Protein AF-A0A6B3FFA5-F1 (afdb_monomer_lite)

Structure (mmCIF, N/CA/C/O backbone):
data_AF-A0A6B3FFA5-F1
#
_entry.id   AF-A0A6B3FFA5-F1
#
loop_
_atom_site.group_PDB
_atom_site.id
_atom_site.type_symbol
_atom_site.label_atom_id
_atom_site.label_alt_id
_atom_site.label_comp_id
_atom_site.label_asym_id
_atom_site.label_entity_id
_atom_site.label_seq_id
_atom_site.pdbx_PDB_ins_code
_atom_site.Cartn_x
_atom_site.Cartn_y
_atom_site.Cartn_z
_atom_site.occupancy
_atom_site.B_iso_or_equiv
_atom_site.auth_seq_id
_atom_site.auth_comp_id
_atom_site.auth_asym_id
_atom_site.auth_atom_id
_atom_site.pdbx_PDB_model_num
ATOM 1 N N . ALA A 1 1 ? 4.278 -17.344 26.005 1.00 55.06 1 ALA A N 1
ATOM 2 C CA . ALA A 1 1 ? 4.408 -16.000 26.602 1.00 55.06 1 ALA A CA 1
ATOM 3 C C . ALA A 1 1 ? 5.647 -16.005 27.484 1.00 55.06 1 ALA A C 1
ATOM 5 O O . ALA A 1 1 ? 5.578 -16.450 28.622 1.00 55.06 1 ALA A O 1
ATOM 6 N N . GLU A 1 2 ? 6.789 -15.644 26.905 1.00 59.59 2 GLU A N 1
ATOM 7 C CA . GLU A 1 2 ? 8.116 -15.823 27.517 1.00 59.59 2 GLU A CA 1
ATOM 8 C C . GLU A 1 2 ? 8.596 -14.565 28.264 1.00 59.59 2 GLU A C 1
ATOM 10 O O . GLU A 1 2 ? 9.409 -14.662 29.169 1.00 59.59 2 GLU A O 1
ATOM 15 N N . PHE A 1 3 ? 8.021 -13.390 27.968 1.00 65.19 3 PHE A N 1
ATOM 16 C CA . PHE A 1 3 ? 8.565 -12.098 28.415 1.00 65.19 3 PHE A CA 1
ATOM 17 C C . PHE A 1 3 ? 7.755 -11.350 29.493 1.00 65.19 3 PHE A C 1
ATOM 19 O O . PHE A 1 3 ? 8.159 -10.264 29.891 1.00 65.19 3 PHE A O 1
ATOM 26 N N . LEU A 1 4 ? 6.611 -11.869 29.963 1.00 66.75 4 LEU A N 1
ATOM 27 C CA . LEU A 1 4 ? 5.680 -11.107 30.828 1.00 66.75 4 LEU A CA 1
ATOM 28 C C . LEU A 1 4 ? 5.129 -11.893 32.035 1.00 66.75 4 LEU A C 1
ATOM 30 O O . LEU A 1 4 ? 4.121 -11.495 32.612 1.00 66.75 4 LEU A O 1
ATOM 34 N N . GLN A 1 5 ? 5.743 -13.019 32.416 1.00 69.31 5 GLN A N 1
ATOM 35 C CA . GLN A 1 5 ? 5.168 -13.900 33.447 1.00 69.31 5 GLN A CA 1
ATOM 36 C C . GLN A 1 5 ? 5.244 -13.332 34.871 1.00 69.31 5 GLN A C 1
ATOM 38 O O . GLN A 1 5 ? 4.345 -13.585 35.665 1.00 69.31 5 GLN A O 1
ATOM 43 N N . GLU A 1 6 ? 6.278 -12.554 35.195 1.00 78.19 6 GLU A N 1
ATOM 44 C CA . GLU A 1 6 ? 6.539 -12.147 36.584 1.00 78.19 6 GLU A CA 1
ATOM 45 C C . GLU A 1 6 ? 5.905 -10.804 36.978 1.00 78.19 6 GLU A C 1
ATOM 47 O O . GLU A 1 6 ? 5.756 -10.533 38.163 1.00 78.19 6 GLU A O 1
ATOM 52 N N . ASN A 1 7 ? 5.484 -9.979 36.010 1.00 80.00 7 ASN A N 1
ATOM 53 C CA . ASN A 1 7 ? 4.857 -8.674 36.255 1.00 80.00 7 ASN A CA 1
ATOM 54 C C . ASN A 1 7 ? 3.835 -8.337 35.154 1.00 80.00 7 ASN A C 1
ATOM 56 O O . ASN A 1 7 ? 4.147 -7.586 34.223 1.00 80.00 7 ASN A O 1
ATOM 60 N N . PRO A 1 8 ? 2.612 -8.890 35.215 1.00 82.38 8 PRO A N 1
ATOM 61 C CA . PRO A 1 8 ? 1.585 -8.572 34.235 1.00 82.38 8 PRO A CA 1
ATOM 62 C C . PRO A 1 8 ? 1.117 -7.120 34.394 1.00 82.38 8 PRO A C 1
ATOM 64 O O . PRO A 1 8 ? 0.742 -6.676 35.481 1.00 82.38 8 PRO A O 1
ATOM 67 N N . VAL A 1 9 ? 1.092 -6.377 33.286 1.00 88.69 9 VAL A N 1
ATOM 68 C CA . VAL A 1 9 ? 0.460 -5.053 33.237 1.00 88.69 9 VAL A CA 1
ATOM 69 C C . VAL A 1 9 ? -1.052 -5.227 33.360 1.00 88.69 9 VAL A C 1
ATOM 71 O O . VAL A 1 9 ? -1.648 -6.065 32.681 1.00 88.69 9 VAL A O 1
ATOM 74 N N . ARG A 1 10 ? -1.696 -4.406 34.197 1.00 91.31 10 ARG A N 1
ATOM 75 C CA . ARG A 1 10 ? -3.159 -4.316 34.222 1.00 91.31 10 ARG A CA 1
ATOM 76 C C . ARG A 1 10 ? -3.639 -3.651 32.928 1.00 91.31 10 ARG A C 1
ATOM 78 O O . ARG A 1 10 ? -3.547 -2.436 32.792 1.00 91.31 10 ARG A O 1
ATOM 85 N N . LEU A 1 11 ? -4.139 -4.457 31.994 1.00 92.81 11 LEU A N 1
ATOM 86 C CA . LEU A 1 11 ? -4.699 -4.015 30.717 1.00 92.81 11 LEU A CA 1
ATOM 87 C C . LEU A 1 11 ? -6.230 -3.971 30.791 1.00 92.81 11 LEU A C 1
ATOM 89 O O . LEU A 1 11 ? -6.866 -4.959 31.152 1.00 92.81 11 LEU A O 1
ATOM 93 N N . GLU A 1 12 ? -6.811 -2.845 30.393 1.00 96.69 12 GLU A N 1
ATOM 94 C CA . GLU A 1 12 ? -8.242 -2.695 30.134 1.00 96.69 12 GLU A CA 1
ATOM 95 C C . GLU A 1 12 ? -8.429 -2.280 28.671 1.00 96.69 12 GLU A C 1
ATOM 97 O O . GLU A 1 12 ? -7.728 -1.393 28.185 1.00 96.69 12 GLU A O 1
ATOM 102 N N . VAL A 1 13 ? -9.344 -2.939 27.956 1.00 96.62 13 VAL A N 1
ATOM 103 C CA . VAL A 1 13 ? -9.622 -2.672 26.537 1.00 96.62 13 VAL A CA 1
ATOM 104 C C . VAL A 1 13 ? -11.068 -2.214 26.391 1.00 96.62 13 VAL A C 1
ATOM 106 O O . VAL A 1 13 ? -11.993 -2.971 26.680 1.00 96.62 13 VAL A O 1
ATOM 109 N N . VAL A 1 14 ? -11.267 -0.996 25.886 1.00 97.75 14 VAL A N 1
ATOM 110 C CA . VAL A 1 14 ? -12.588 -0.514 25.461 1.00 97.75 14 VAL A CA 1
ATOM 111 C C . VAL A 1 14 ? -12.854 -1.040 24.052 1.00 97.75 14 VAL A C 1
ATOM 113 O O . VAL A 1 14 ? -12.144 -0.698 23.109 1.00 97.75 14 VAL A O 1
ATOM 116 N N . THR A 1 15 ? -13.845 -1.920 23.913 1.00 97.12 15 THR A N 1
ATOM 117 C CA . THR A 1 15 ? -14.118 -2.608 22.642 1.00 97.12 15 THR A CA 1
ATOM 118 C C . THR A 1 15 ? -14.910 -1.739 21.666 1.00 97.12 15 THR A C 1
ATOM 120 O O . THR A 1 15 ? -15.775 -0.958 22.061 1.00 97.12 15 THR A O 1
ATOM 123 N N . MET A 1 16 ? -14.618 -1.890 20.372 1.00 96.44 16 MET A N 1
ATOM 124 C CA . MET A 1 16 ? -15.417 -1.287 19.306 1.00 96.44 16 MET A CA 1
ATOM 125 C C . MET A 1 16 ? -16.776 -1.989 19.194 1.00 96.44 16 MET A C 1
ATOM 127 O O . MET A 1 16 ? -16.883 -3.196 19.414 1.00 96.44 16 MET A O 1
ATOM 131 N N . SER A 1 17 ? -17.805 -1.244 18.792 1.00 96.25 17 SER A N 1
ATOM 132 C CA . SER A 1 17 ? -19.115 -1.793 18.429 1.00 96.25 17 SER A CA 1
ATOM 133 C C . SER A 1 17 ? -19.304 -1.755 16.910 1.00 96.25 17 SER A C 1
ATOM 135 O O . SER A 1 17 ? -18.732 -0.906 16.233 1.00 96.25 17 SER A O 1
ATOM 137 N N . GLY A 1 18 ? -20.066 -2.702 16.359 1.00 95.75 18 GLY A N 1
ATOM 138 C CA . GLY A 1 18 ? -20.409 -2.750 14.930 1.00 95.75 18 GLY A CA 1
ATOM 139 C C . GLY A 1 18 ? -19.331 -3.309 13.992 1.00 95.75 18 GLY A C 1
ATOM 140 O O . GLY A 1 18 ? -19.695 -3.898 12.981 1.00 95.75 18 GLY A O 1
ATOM 141 N N . TRP A 1 19 ? -18.047 -3.204 14.344 1.00 96.50 19 TRP A N 1
ATOM 142 C CA . TRP A 1 19 ? -16.936 -3.691 13.517 1.00 96.50 19 TRP A CA 1
ATOM 143 C C . TRP A 1 19 ? -16.914 -5.218 13.357 1.00 96.50 19 TRP A C 1
ATOM 145 O O . TRP A 1 19 ? -17.105 -5.966 14.326 1.00 96.50 19 TRP A O 1
ATOM 155 N N . ARG A 1 20 ? -16.602 -5.691 12.146 1.00 96.81 20 ARG A N 1
ATOM 156 C CA . ARG A 1 20 ? -16.353 -7.102 11.828 1.00 96.81 20 ARG A CA 1
ATOM 157 C C . ARG A 1 20 ? -14.981 -7.271 11.183 1.00 96.81 20 ARG A C 1
ATOM 159 O O . ARG A 1 20 ? -14.498 -6.416 10.459 1.00 96.81 20 ARG A O 1
ATOM 166 N N . ARG A 1 21 ? -14.375 -8.448 11.380 1.00 96.44 21 ARG A N 1
ATOM 167 C CA . ARG A 1 21 ? -13.058 -8.795 10.801 1.00 96.44 21 ARG A CA 1
ATOM 168 C C . ARG A 1 21 ? -13.000 -8.733 9.272 1.00 96.44 21 ARG A C 1
ATOM 170 O O . ARG A 1 21 ? -11.907 -8.674 8.728 1.00 96.44 21 ARG A O 1
ATOM 177 N N . SER A 1 22 ? -14.146 -8.844 8.611 1.00 96.56 22 SER A N 1
ATOM 178 C CA . SER A 1 22 ? -14.282 -8.792 7.156 1.00 96.56 22 SER A CA 1
ATOM 179 C C . SER A 1 22 ? -14.356 -7.375 6.598 1.00 96.56 22 SER A C 1
ATOM 181 O O . SER A 1 22 ? -14.295 -7.232 5.383 1.00 96.56 22 SER A O 1
ATOM 183 N N . ASP A 1 23 ? -14.545 -6.369 7.452 1.00 95.81 23 ASP A N 1
ATOM 184 C CA . ASP A 1 23 ? -14.788 -4.997 7.022 1.00 95.81 23 ASP A CA 1
ATOM 185 C C . ASP A 1 23 ? -13.464 -4.348 6.602 1.00 95.81 23 ASP A C 1
ATOM 187 O O . ASP A 1 23 ? -12.466 -4.402 7.334 1.00 95.81 23 ASP A O 1
ATOM 191 N N . PHE A 1 24 ? -13.461 -3.704 5.438 1.00 95.94 24 PHE A N 1
ATOM 192 C CA . PHE A 1 24 ? -12.416 -2.761 5.063 1.00 95.94 24 PHE A CA 1
ATOM 193 C C . PHE A 1 24 ? -12.636 -1.426 5.785 1.00 95.94 24 PHE A C 1
ATOM 195 O O . PHE A 1 24 ? -13.692 -1.167 6.361 1.00 95.94 24 PHE A O 1
ATOM 202 N N . PHE A 1 25 ? -11.629 -0.547 5.777 1.00 96.00 25 PHE A N 1
ATOM 203 C CA . PHE A 1 25 ? -11.748 0.746 6.457 1.00 96.00 25 PHE A CA 1
ATOM 204 C C . PHE A 1 25 ? -12.917 1.580 5.907 1.00 96.00 25 PHE A C 1
ATOM 206 O O . PHE A 1 25 ? -13.630 2.213 6.684 1.00 96.00 25 PHE A O 1
ATOM 213 N N . ASP A 1 26 ? -13.168 1.528 4.599 1.00 93.62 26 ASP A N 1
ATOM 214 C CA . ASP A 1 26 ? -14.240 2.299 3.960 1.00 93.62 26 ASP A CA 1
ATOM 215 C C . ASP A 1 26 ? -15.642 1.860 4.403 1.00 93.62 26 ASP A C 1
ATOM 217 O O . ASP A 1 26 ? -16.550 2.690 4.481 1.00 93.62 26 ASP A O 1
ATOM 221 N N . ASP A 1 27 ? -15.809 0.595 4.806 1.00 95.81 27 ASP A N 1
ATOM 222 C CA . ASP A 1 27 ? -17.072 0.082 5.352 1.00 95.81 27 ASP A CA 1
ATOM 223 C C . ASP A 1 27 ? -17.433 0.743 6.695 1.00 95.81 27 ASP A C 1
ATOM 225 O O . ASP A 1 27 ? -18.591 0.733 7.116 1.00 95.81 27 ASP A O 1
ATOM 229 N N . THR A 1 28 ? -16.455 1.352 7.378 1.00 94.81 28 THR A N 1
ATOM 230 C CA . THR A 1 28 ? -16.679 2.036 8.659 1.00 94.81 28 THR A CA 1
ATOM 231 C C . THR A 1 28 ? -17.348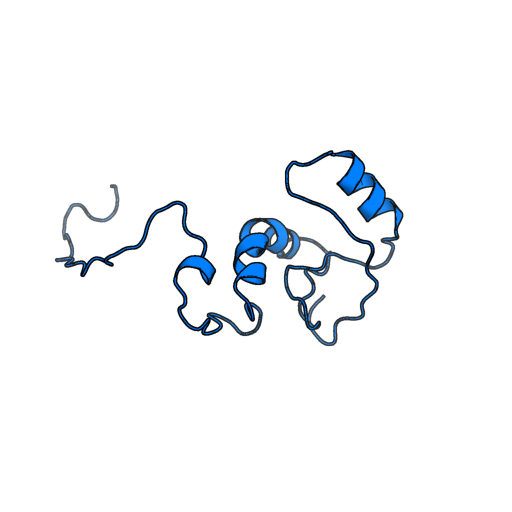 3.404 8.504 1.00 94.81 28 THR A C 1
ATOM 233 O O . THR A 1 28 ? -17.911 3.917 9.473 1.00 94.81 28 THR A O 1
ATOM 236 N N . GLY A 1 29 ? -17.258 4.026 7.320 1.00 94.81 29 GLY A N 1
ATOM 237 C CA . GLY A 1 29 ? -17.703 5.403 7.079 1.00 94.81 29 GLY A CA 1
ATOM 238 C C . GLY A 1 29 ? -16.930 6.479 7.859 1.00 94.81 29 GLY A C 1
ATOM 239 O O . GLY A 1 29 ? -17.357 7.635 7.899 1.00 94.81 29 GLY A O 1
ATOM 240 N N . LEU A 1 30 ? -15.816 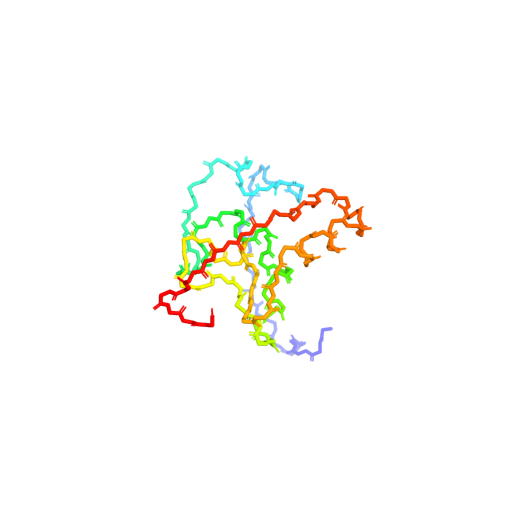6.121 8.505 1.00 96.31 30 LEU A N 1
ATOM 241 C CA . LEU A 1 30 ? -14.978 7.049 9.263 1.00 96.31 30 LEU A CA 1
ATOM 242 C C . LEU A 1 30 ? -14.028 7.824 8.337 1.00 96.31 30 LEU A C 1
ATOM 244 O O . LEU A 1 30 ? -13.611 7.309 7.300 1.00 96.31 30 LEU A O 1
ATOM 248 N N . PRO A 1 31 ? -13.626 9.053 8.708 1.00 97.31 31 PRO A N 1
ATOM 249 C CA . PRO A 1 31 ? -12.610 9.775 7.957 1.00 97.31 31 PRO A CA 1
ATOM 250 C C . PRO A 1 31 ? -11.248 9.085 8.087 1.00 97.31 31 PRO A C 1
ATOM 252 O O . PRO A 1 31 ? -10.809 8.744 9.189 1.00 97.31 31 PRO A O 1
ATOM 255 N N . TRP A 1 32 ? -10.543 8.945 6.965 1.00 97.56 32 TRP A N 1
ATOM 256 C CA . TRP A 1 32 ? -9.153 8.505 6.969 1.00 97.56 32 TRP A CA 1
ATOM 257 C C . TRP A 1 32 ? -8.240 9.645 7.422 1.00 97.56 32 TRP A C 1
ATOM 259 O O . TRP A 1 32 ? -8.110 10.666 6.744 1.00 97.56 32 TRP A O 1
ATOM 269 N N . VAL A 1 33 ? -7.593 9.468 8.572 1.00 97.62 33 VAL A N 1
ATOM 270 C CA . VAL A 1 33 ? -6.489 10.327 9.010 1.00 97.62 33 VAL A CA 1
ATOM 271 C C . VAL A 1 33 ? -5.191 9.604 8.653 1.00 97.62 33 VAL A C 1
ATOM 273 O O . VAL A 1 33 ? -4.939 8.548 9.236 1.00 97.62 33 VAL A O 1
ATOM 276 N N . PRO A 1 34 ? -4.367 10.132 7.725 1.00 97.25 34 PRO A N 1
ATOM 277 C CA . PRO A 1 34 ? -3.144 9.466 7.294 1.00 97.25 34 PRO A CA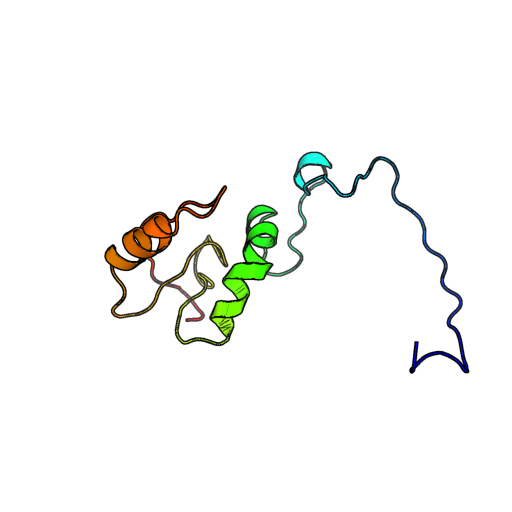 1
ATOM 278 C C . PRO A 1 34 ? -2.247 9.104 8.487 1.00 97.25 34 PRO A C 1
ATOM 280 O O . PRO A 1 34 ? -1.775 10.008 9.184 1.00 97.25 34 PRO A O 1
ATOM 283 N N . PRO A 1 35 ? -1.967 7.810 8.737 1.00 96.81 35 PRO A N 1
ATOM 284 C CA . PRO A 1 35 ? -1.124 7.404 9.861 1.00 96.81 35 PRO A CA 1
ATOM 285 C C . PRO A 1 35 ? 0.358 7.723 9.615 1.00 96.81 35 PRO A C 1
ATOM 287 O O . PRO A 1 35 ? 1.163 7.711 10.543 1.00 96.81 35 PRO A O 1
ATOM 290 N N . SER A 1 36 ? 0.737 8.007 8.364 1.00 96.62 36 SER A N 1
ATOM 291 C CA . SER A 1 36 ? 2.062 8.499 7.991 1.00 96.62 36 SER A CA 1
ATOM 292 C C . SER A 1 36 ? 1.996 9.350 6.714 1.00 96.62 36 SER A C 1
ATOM 294 O O . SER A 1 36 ? 1.031 9.221 5.955 1.00 96.62 36 SER A O 1
ATOM 296 N N . PRO A 1 37 ? 3.033 10.156 6.406 1.00 94.75 37 PRO A N 1
ATOM 297 C CA . PRO A 1 37 ? 3.065 10.968 5.186 1.00 94.75 37 PRO A CA 1
ATOM 298 C C . PRO A 1 37 ? 2.934 10.171 3.880 1.00 94.75 37 PRO A C 1
ATOM 300 O O . PRO A 1 37 ? 2.428 10.697 2.898 1.00 94.75 37 PRO A O 1
ATOM 303 N N . ASN A 1 38 ? 3.379 8.909 3.863 1.00 96.44 38 ASN A N 1
ATOM 304 C CA . ASN A 1 38 ? 3.290 8.031 2.689 1.00 96.44 38 ASN A CA 1
ATOM 305 C C . ASN A 1 38 ? 2.162 6.992 2.821 1.00 96.44 38 ASN A C 1
ATOM 307 O O . ASN A 1 38 ? 2.195 5.976 2.139 1.00 96.44 38 ASN A O 1
ATOM 311 N N . MET A 1 39 ? 1.177 7.240 3.692 1.00 97.62 39 MET A N 1
ATOM 312 C CA . MET A 1 39 ? -0.054 6.450 3.796 1.00 97.62 39 MET A CA 1
ATOM 313 C C . MET A 1 39 ? -1.291 7.352 3.614 1.00 97.62 39 MET A C 1
ATOM 315 O O . MET A 1 39 ? -2.082 7.523 4.549 1.00 97.62 39 MET A O 1
ATOM 319 N N . PRO A 1 40 ? -1.430 8.012 2.448 1.00 96.94 40 PRO A N 1
ATOM 320 C CA . PRO A 1 40 ? -2.441 9.042 2.246 1.00 96.94 40 PRO A CA 1
ATOM 321 C C . PRO A 1 40 ? -3.866 8.489 2.170 1.00 96.94 40 PRO A C 1
ATOM 323 O O . PRO A 1 40 ? -4.787 9.235 2.496 1.00 96.94 40 PRO A O 1
ATOM 326 N N . THR A 1 41 ? -4.059 7.223 1.779 1.00 97.00 41 THR A N 1
ATOM 327 C CA . THR A 1 41 ? -5.394 6.634 1.600 1.00 97.00 41 THR A CA 1
ATOM 328 C C . THR A 1 41 ? -5.515 5.224 2.204 1.00 97.00 41 THR A C 1
ATOM 330 O O . THR A 1 41 ? -4.493 4.563 2.439 1.00 97.00 41 THR A O 1
ATOM 333 N N . PRO A 1 42 ? -6.747 4.734 2.452 1.00 96.81 42 PRO A N 1
ATOM 334 C CA . PRO A 1 42 ? -6.999 3.345 2.840 1.00 96.81 42 PRO A CA 1
ATOM 335 C C . PRO A 1 42 ? -6.476 2.319 1.825 1.00 96.81 42 PRO A C 1
ATOM 337 O O . PRO A 1 42 ? -5.970 1.266 2.216 1.00 96.81 42 PRO A O 1
ATOM 340 N N . GLU A 1 43 ? -6.529 2.624 0.526 1.00 95.44 43 GLU A N 1
ATOM 341 C CA . GLU A 1 43 ? -6.006 1.757 -0.536 1.00 95.44 43 GLU A CA 1
ATOM 342 C C . GLU A 1 43 ? -4.492 1.591 -0.427 1.00 95.44 43 GLU A C 1
ATOM 344 O O . GLU A 1 43 ? -3.989 0.478 -0.592 1.00 95.44 43 GLU A O 1
ATOM 349 N N . THR A 1 44 ? -3.765 2.659 -0.070 1.00 97.12 44 THR A N 1
ATOM 350 C CA . THR A 1 44 ? -2.335 2.553 0.235 1.00 97.12 44 THR A CA 1
ATOM 351 C C . THR A 1 44 ? -2.097 1.531 1.352 1.00 97.12 44 THR A C 1
ATOM 353 O O . THR A 1 44 ? -1.207 0.688 1.237 1.00 97.12 44 THR A O 1
ATOM 356 N N . ALA A 1 45 ? -2.918 1.545 2.410 1.00 96.88 45 ALA A N 1
ATOM 357 C CA . ALA A 1 45 ? -2.788 0.614 3.533 1.00 96.88 45 ALA A CA 1
ATOM 358 C C . ALA A 1 45 ? -3.095 -0.837 3.135 1.00 96.88 45 ALA A C 1
ATOM 360 O O . ALA A 1 45 ? -2.444 -1.757 3.635 1.00 96.88 45 ALA A O 1
ATOM 361 N N . LEU A 1 46 ? -4.036 -1.039 2.208 1.00 95.50 46 LEU A N 1
ATOM 362 C CA . LEU A 1 46 ? -4.378 -2.356 1.676 1.00 95.50 46 LEU A CA 1
ATOM 363 C C . LEU A 1 46 ? -3.189 -3.002 0.951 1.00 95.50 46 LEU A C 1
ATOM 365 O O . LEU A 1 46 ? -2.873 -4.167 1.198 1.00 95.50 46 LEU A O 1
ATOM 369 N N . VAL A 1 47 ? -2.504 -2.248 0.086 1.00 95.88 47 VAL A N 1
ATOM 370 C CA . VAL A 1 47 ? -1.387 -2.777 -0.719 1.00 95.88 47 VAL A CA 1
ATOM 371 C C . VAL A 1 47 ? -0.039 -2.745 0.004 1.00 95.88 47 VAL A C 1
ATOM 373 O O . VAL A 1 47 ? 0.851 -3.520 -0.352 1.00 95.88 47 VAL A O 1
ATOM 376 N N . TYR A 1 48 ? 0.103 -1.916 1.047 1.00 97.56 48 TYR A N 1
ATOM 377 C CA . TYR A 1 48 ? 1.356 -1.704 1.782 1.00 97.56 48 TYR A CA 1
ATOM 378 C C . TYR A 1 48 ? 2.024 -3.010 2.217 1.00 97.56 48 TYR A C 1
ATOM 380 O O . TYR A 1 48 ? 3.223 -3.171 2.031 1.00 97.56 48 TYR A O 1
ATOM 388 N N . SER A 1 49 ? 1.263 -3.973 2.747 1.00 95.38 49 SER A N 1
ATOM 389 C CA . SER A 1 49 ? 1.822 -5.248 3.230 1.00 95.38 49 SER A CA 1
ATOM 390 C C . SER A 1 49 ? 2.568 -6.052 2.154 1.00 95.38 49 SER A C 1
ATOM 392 O O . SER A 1 49 ? 3.492 -6.795 2.482 1.00 95.38 49 SER A O 1
ATOM 394 N N . GLY A 1 50 ? 2.201 -5.882 0.881 1.00 94.56 50 GLY A N 1
ATOM 395 C CA . GLY A 1 50 ? 2.900 -6.481 -0.251 1.00 94.56 50 GLY A CA 1
ATOM 396 C C . GLY A 1 50 ? 3.992 -5.572 -0.806 1.00 94.56 50 GLY A C 1
ATOM 397 O O . GLY A 1 50 ? 5.138 -5.991 -0.956 1.00 94.56 50 GLY A O 1
ATOM 398 N N . THR A 1 51 ? 3.663 -4.317 -1.110 1.00 96.06 51 THR A N 1
ATOM 399 C CA . THR A 1 51 ? 4.573 -3.430 -1.852 1.00 96.06 51 THR A CA 1
ATOM 400 C C . THR A 1 51 ? 5.675 -2.816 -0.989 1.00 96.06 51 THR A C 1
ATOM 402 O O . THR A 1 51 ? 6.746 -2.515 -1.511 1.00 96.06 51 THR A O 1
ATOM 405 N N . CYS A 1 52 ? 5.497 -2.738 0.334 1.00 97.06 52 CYS A N 1
ATOM 406 C CA . CYS A 1 52 ? 6.555 -2.376 1.286 1.00 97.06 52 CYS A CA 1
ATOM 407 C C . CYS A 1 52 ? 7.770 -3.311 1.200 1.00 97.06 52 CYS A C 1
ATOM 409 O O . CYS A 1 52 ? 8.900 -2.887 1.418 1.00 97.06 52 CYS A O 1
ATOM 411 N N . LEU A 1 53 ? 7.586 -4.575 0.804 1.00 97.31 53 LEU A N 1
ATOM 412 C CA . LEU A 1 53 ? 8.698 -5.521 0.668 1.00 97.31 53 LEU A CA 1
ATOM 413 C C . LEU A 1 53 ? 9.748 -5.059 -0.361 1.00 97.31 53 LEU A C 1
ATOM 415 O O . LEU A 1 53 ? 10.917 -5.433 -0.258 1.00 97.31 53 LEU A O 1
ATOM 419 N N . PHE A 1 54 ? 9.362 -4.207 -1.318 1.00 96.62 54 PHE A N 1
ATOM 420 C CA . PHE A 1 54 ? 10.281 -3.624 -2.296 1.00 96.62 54 PHE A CA 1
ATOM 421 C C . PHE A 1 54 ? 11.185 -2.532 -1.712 1.00 96.62 54 PHE A C 1
ATOM 423 O O . PHE A 1 54 ? 12.199 -2.209 -2.335 1.00 96.62 54 PHE A O 1
ATOM 430 N N . GLU A 1 55 ? 10.909 -2.029 -0.502 1.00 96.38 55 GLU A N 1
ATOM 431 C CA . GLU A 1 55 ? 11.797 -1.091 0.198 1.00 96.38 55 GLU A CA 1
ATOM 432 C C . GLU A 1 55 ? 13.202 -1.687 0.382 1.00 96.38 55 GLU A C 1
ATOM 434 O O . GLU A 1 55 ? 14.192 -0.972 0.232 1.00 96.38 55 GLU A O 1
ATOM 439 N N . GLY A 1 56 ? 13.293 -3.005 0.603 1.00 96.12 56 GLY A N 1
ATOM 440 C CA . GLY A 1 56 ? 14.549 -3.759 0.701 1.00 96.12 56 GLY A CA 1
ATOM 441 C C . GLY A 1 56 ? 15.243 -4.048 -0.637 1.00 96.12 56 GLY A C 1
ATOM 442 O O . GLY A 1 56 ? 16.205 -4.813 -0.674 1.00 96.12 56 GLY A O 1
ATOM 443 N N . THR A 1 57 ? 14.756 -3.476 -1.741 1.00 95.25 57 THR A N 1
ATOM 444 C CA . THR A 1 57 ? 15.292 -3.657 -3.097 1.00 95.25 57 THR A CA 1
ATOM 445 C C . THR A 1 57 ? 15.680 -2.314 -3.726 1.00 95.25 57 THR A C 1
ATOM 447 O O . THR A 1 57 ? 15.443 -1.247 -3.157 1.00 95.25 57 THR A O 1
ATOM 450 N N . ASN A 1 58 ? 16.241 -2.355 -4.937 1.00 94.12 58 ASN A N 1
ATOM 451 C CA . ASN A 1 58 ? 16.529 -1.151 -5.722 1.00 94.12 58 ASN A CA 1
ATOM 452 C C . ASN A 1 58 ? 15.297 -0.578 -6.444 1.00 94.12 58 ASN A C 1
ATOM 454 O O . ASN A 1 58 ? 15.422 0.451 -7.100 1.00 94.12 58 ASN A O 1
ATOM 458 N N . LEU A 1 59 ? 14.128 -1.223 -6.355 1.00 96.06 59 LEU A N 1
ATOM 459 C CA . LEU A 1 59 ? 12.903 -0.662 -6.914 1.00 96.06 59 LEU A CA 1
ATOM 460 C C . LEU A 1 59 ? 12.410 0.506 -6.049 1.00 96.06 59 LEU A C 1
ATOM 462 O O . LEU A 1 59 ? 12.526 0.493 -4.819 1.00 96.06 59 LEU A O 1
ATOM 466 N N . SER A 1 60 ? 11.851 1.502 -6.728 1.00 96.94 60 SER A N 1
ATOM 467 C CA . SER A 1 60 ? 10.954 2.497 -6.163 1.00 96.94 60 SER A CA 1
ATOM 468 C C . SER A 1 60 ? 9.612 1.848 -5.866 1.00 96.94 60 SER A C 1
ATOM 470 O O . SER A 1 60 ? 9.005 1.234 -6.745 1.00 96.94 60 SER A O 1
ATOM 472 N N . GLU A 1 61 ? 9.131 2.039 -4.646 1.00 97.19 61 GLU A N 1
ATOM 473 C CA . GLU A 1 61 ? 7.769 1.738 -4.217 1.00 97.19 61 GLU A CA 1
ATOM 474 C C . GLU A 1 61 ? 6.809 2.924 -4.398 1.00 97.19 61 GLU A C 1
ATOM 476 O O . GLU A 1 61 ? 5.757 2.985 -3.772 1.00 97.19 61 GLU A O 1
ATOM 481 N N . GLY A 1 62 ? 7.164 3.911 -5.226 1.00 97.19 62 GLY A N 1
ATOM 482 C CA . GLY A 1 62 ? 6.280 5.027 -5.568 1.00 97.19 62 GLY A CA 1
ATOM 483 C C . GLY A 1 62 ? 6.250 6.165 -4.548 1.00 97.19 62 GLY A C 1
ATOM 484 O O . GLY A 1 62 ? 5.512 7.137 -4.748 1.00 97.19 62 GLY A O 1
ATOM 485 N N . ARG A 1 63 ? 7.046 6.110 -3.470 1.00 97.25 63 ARG A N 1
ATOM 486 C CA . ARG A 1 63 ? 7.318 7.306 -2.651 1.00 97.25 63 ARG A CA 1
ATOM 487 C C . ARG A 1 63 ? 7.899 8.405 -3.545 1.00 97.25 63 ARG A C 1
ATOM 489 O O . ARG A 1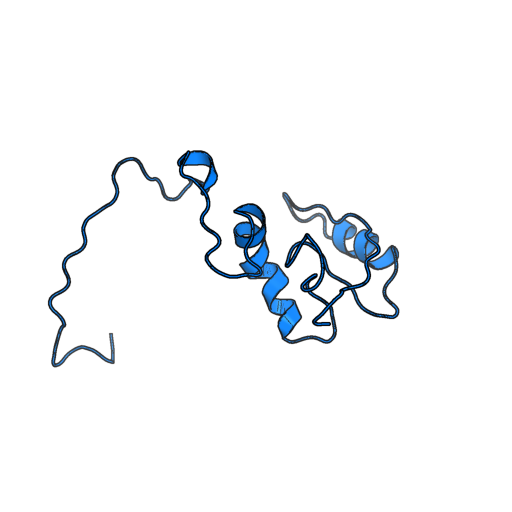 63 ? 8.544 8.118 -4.542 1.00 97.25 63 ARG A O 1
ATOM 496 N N . GLY A 1 64 ? 7.614 9.667 -3.233 1.00 96.12 64 GLY A N 1
ATOM 497 C CA . GLY A 1 64 ? 7.964 10.780 -4.124 1.00 96.12 64 GLY A CA 1
ATOM 498 C C . GLY A 1 64 ? 6.965 11.051 -5.245 1.00 96.12 64 GLY A C 1
ATOM 499 O O . GLY A 1 64 ? 7.157 12.011 -5.995 1.00 96.12 64 GLY A O 1
ATOM 500 N N . THR A 1 65 ? 5.905 10.247 -5.348 1.00 96.44 65 THR A N 1
ATOM 501 C CA . THR A 1 65 ? 4.775 10.440 -6.267 1.00 96.44 65 THR A CA 1
ATOM 502 C C . THR A 1 65 ? 3.480 10.719 -5.492 1.00 96.44 65 THR A C 1
ATOM 504 O O . THR A 1 65 ? 3.472 10.767 -4.263 1.00 96.44 65 THR A O 1
ATOM 507 N N . THR A 1 66 ? 2.359 10.879 -6.199 1.00 95.56 66 THR A N 1
ATOM 508 C CA . THR A 1 66 ? 1.021 10.978 -5.593 1.00 95.56 66 THR A CA 1
ATOM 509 C C . THR A 1 66 ? 0.416 9.624 -5.207 1.00 95.56 66 THR A C 1
ATOM 511 O O . THR A 1 66 ? -0.702 9.593 -4.702 1.00 95.56 66 THR A O 1
ATOM 514 N N . ARG A 1 67 ? 1.120 8.512 -5.461 1.00 97.06 67 ARG A N 1
ATOM 515 C CA . ARG A 1 67 ? 0.640 7.135 -5.266 1.00 97.06 67 ARG A CA 1
ATOM 516 C C . ARG A 1 67 ? 1.713 6.257 -4.594 1.00 97.06 67 ARG A C 1
ATOM 518 O O . ARG A 1 67 ? 2.205 5.312 -5.217 1.00 97.06 67 ARG A O 1
ATOM 525 N N . PRO A 1 68 ? 2.139 6.584 -3.357 1.00 97.50 68 PRO A N 1
ATOM 526 C CA . PRO A 1 68 ? 3.091 5.756 -2.620 1.00 97.50 68 PRO A CA 1
ATOM 527 C C . PRO A 1 68 ? 2.528 4.345 -2.434 1.00 97.50 68 PRO A C 1
ATOM 529 O O . PRO A 1 68 ? 1.328 4.181 -2.259 1.00 97.50 68 PRO A O 1
ATOM 532 N N . PHE A 1 69 ? 3.384 3.328 -2.504 1.00 98.00 69 PHE A N 1
ATOM 533 C CA . PHE A 1 69 ? 3.071 1.896 -2.395 1.00 98.00 69 PHE A CA 1
ATOM 534 C C . PHE A 1 69 ? 2.117 1.316 -3.447 1.00 98.00 69 PHE A C 1
ATOM 536 O O . PHE A 1 69 ? 1.935 0.103 -3.496 1.00 98.00 69 PHE A O 1
ATOM 543 N N . GLU A 1 70 ? 1.546 2.141 -4.319 1.00 97.75 70 GLU A N 1
ATOM 544 C CA . GLU A 1 70 ? 0.684 1.725 -5.430 1.00 97.75 70 GLU A CA 1
ATOM 545 C C . GLU A 1 70 ? 1.429 1.693 -6.777 1.00 97.75 70 GLU A C 1
ATOM 547 O O . GLU A 1 70 ? 0.859 1.294 -7.796 1.00 97.75 70 GLU A O 1
ATOM 552 N N . LEU A 1 71 ? 2.693 2.128 -6.799 1.00 96.81 71 LEU A N 1
ATOM 553 C CA . LEU A 1 71 ? 3.577 2.093 -7.963 1.00 96.81 71 LEU A CA 1
ATOM 554 C C . LEU A 1 71 ? 4.842 1.300 -7.638 1.00 96.81 71 LEU A C 1
ATOM 556 O O . LEU A 1 71 ? 5.373 1.385 -6.535 1.00 96.81 71 LEU A O 1
ATOM 560 N N . LEU A 1 72 ? 5.330 0.552 -8.626 1.00 96.75 72 LEU A N 1
ATOM 561 C CA . LEU A 1 72 ? 6.609 -0.149 -8.581 1.00 96.75 72 LEU A CA 1
ATOM 562 C C . LEU A 1 72 ? 7.382 0.166 -9.859 1.00 96.75 72 LEU A C 1
ATOM 564 O O . LEU A 1 72 ? 6.818 0.103 -10.953 1.00 96.75 72 LEU A O 1
ATOM 568 N N . GLY A 1 73 ? 8.663 0.501 -9.734 1.00 95.81 73 GLY A N 1
ATOM 569 C CA . GLY A 1 73 ? 9.491 0.825 -10.893 1.00 95.81 73 GLY A CA 1
ATOM 570 C C . GLY A 1 73 ? 10.967 0.958 -10.555 1.00 95.81 73 GLY A C 1
ATOM 571 O O . GLY A 1 73 ? 11.342 1.094 -9.398 1.00 95.81 73 GLY A O 1
ATOM 572 N N . ALA A 1 74 ? 11.813 0.890 -11.573 1.00 95.56 74 ALA A N 1
ATOM 573 C CA . ALA A 1 74 ? 13.241 1.161 -11.484 1.00 95.56 74 ALA A CA 1
ATOM 574 C C . ALA A 1 74 ? 13.769 1.498 -12.880 1.00 95.56 74 ALA A C 1
ATOM 576 O O . ALA A 1 74 ? 13.115 1.213 -13.888 1.00 95.56 74 ALA A O 1
ATOM 577 N N . GLU A 1 75 ? 14.974 2.056 -12.946 1.00 92.56 75 GLU A N 1
ATOM 578 C CA . GLU A 1 75 ? 15.679 2.207 -14.215 1.00 92.56 75 GLU A CA 1
ATOM 579 C C . GLU A 1 75 ? 15.866 0.839 -14.898 1.00 92.56 75 GLU A C 1
ATOM 581 O O . GLU A 1 75 ? 16.201 -0.158 -14.257 1.00 92.56 75 GLU A O 1
ATOM 586 N N . GLY A 1 76 ? 15.612 0.782 -16.209 1.00 90.62 76 GLY A N 1
ATOM 587 C CA . GLY A 1 76 ? 15.718 -0.446 -17.003 1.00 90.62 76 GLY A CA 1
ATOM 588 C C . GLY A 1 76 ? 14.497 -1.376 -16.953 1.00 90.62 76 GLY A C 1
ATOM 589 O O . GLY A 1 76 ? 14.508 -2.403 -17.632 1.00 90.62 76 GLY A O 1
ATOM 590 N N . ILE A 1 77 ? 13.442 -1.029 -16.206 1.00 91.50 77 ILE A N 1
ATOM 591 C CA . ILE A 1 77 ? 12.151 -1.733 -16.242 1.00 91.50 77 ILE A CA 1
ATOM 592 C C . ILE A 1 77 ? 11.251 -1.110 -17.316 1.00 91.50 77 ILE A C 1
ATOM 594 O O . ILE A 1 77 ? 11.183 0.109 -17.460 1.00 91.50 77 ILE A O 1
ATOM 598 N N . ASP A 1 78 ? 10.542 -1.954 -18.065 1.00 93.31 78 ASP A N 1
ATOM 599 C CA . ASP A 1 78 ? 9.578 -1.539 -19.084 1.00 93.31 78 ASP A CA 1
ATOM 600 C C . ASP A 1 78 ? 8.246 -2.304 -18.967 1.00 93.31 78 ASP A C 1
ATOM 602 O O . ASP A 1 78 ? 8.045 -3.131 -18.071 1.00 93.31 78 ASP A O 1
ATOM 606 N N . HIS A 1 79 ? 7.329 -2.027 -19.898 1.00 92.38 79 HIS A N 1
ATOM 607 C CA . HIS A 1 79 ? 5.992 -2.622 -20.005 1.00 92.38 79 HIS A CA 1
ATOM 608 C C . HIS A 1 79 ? 5.941 -4.152 -19.857 1.00 92.38 79 HIS A C 1
ATOM 610 O O . HIS A 1 79 ? 4.927 -4.697 -19.409 1.00 92.38 79 HIS A O 1
ATOM 616 N N . ARG A 1 80 ? 7.024 -4.871 -20.192 1.00 95.56 80 ARG A N 1
ATOM 617 C CA . ARG A 1 80 ? 7.078 -6.336 -20.085 1.00 95.56 80 ARG A CA 1
ATOM 618 C C . ARG A 1 80 ? 6.925 -6.813 -18.647 1.00 95.56 80 ARG A C 1
ATOM 620 O O . ARG A 1 80 ? 6.449 -7.924 -18.438 1.00 95.56 80 ARG A O 1
ATOM 627 N N . TRP A 1 81 ? 7.278 -5.988 -17.661 1.00 95.12 81 TRP A N 1
ATOM 628 C CA . TRP A 1 81 ? 7.137 -6.344 -16.250 1.00 95.12 81 TRP A CA 1
ATOM 629 C C . TRP A 1 81 ? 5.669 -6.454 -15.831 1.00 95.12 81 TRP A C 1
ATOM 631 O O . TRP A 1 81 ? 5.278 -7.449 -15.226 1.00 95.12 81 TRP A O 1
ATOM 641 N N . ALA A 1 82 ? 4.828 -5.500 -16.246 1.00 95.69 82 ALA A N 1
ATOM 642 C CA . ALA A 1 82 ? 3.386 -5.570 -16.013 1.00 95.69 82 ALA A CA 1
ATOM 643 C C . ALA A 1 82 ? 2.758 -6.774 -16.734 1.00 95.69 82 ALA A C 1
ATOM 645 O O . ALA A 1 82 ? 1.922 -7.469 -16.161 1.00 95.69 82 ALA A O 1
ATOM 646 N N . ALA A 1 83 ? 3.189 -7.066 -17.968 1.00 96.25 83 ALA A N 1
ATOM 647 C CA . ALA A 1 83 ? 2.726 -8.243 -18.705 1.00 96.25 83 ALA A CA 1
ATOM 648 C C . ALA A 1 83 ? 3.104 -9.558 -17.996 1.00 96.25 83 ALA A C 1
ATOM 650 O O . ALA A 1 83 ? 2.251 -10.426 -17.822 1.00 96.25 83 ALA A O 1
ATOM 651 N N . ALA A 1 84 ? 4.353 -9.684 -17.537 1.00 96.69 84 ALA A N 1
ATOM 652 C CA . ALA A 1 84 ? 4.824 -10.853 -16.798 1.00 96.69 84 ALA A CA 1
ATOM 653 C C . ALA A 1 84 ? 4.097 -11.026 -15.454 1.00 96.6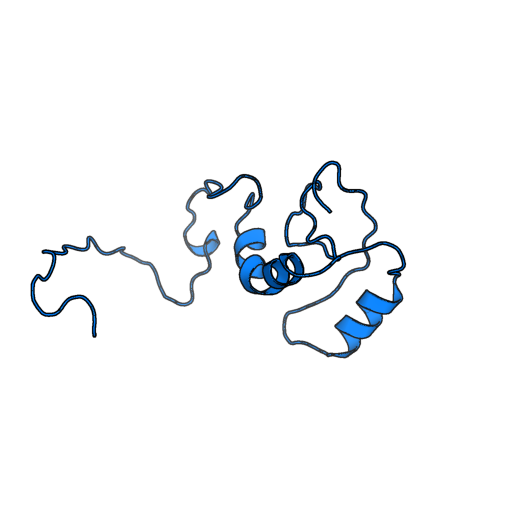9 84 ALA A C 1
ATOM 655 O O . ALA A 1 84 ? 3.733 -12.143 -15.100 1.00 96.69 84 ALA A O 1
ATOM 656 N N . ALA A 1 85 ? 3.840 -9.932 -14.731 1.00 95.56 85 ALA A N 1
ATOM 657 C CA . ALA A 1 85 ? 3.104 -9.965 -13.471 1.00 95.56 85 ALA A CA 1
ATOM 658 C C . ALA A 1 85 ? 1.628 -10.356 -13.672 1.00 95.56 85 ALA A C 1
ATOM 660 O O . ALA A 1 85 ? 1.101 -11.174 -12.922 1.00 95.56 85 ALA A O 1
ATOM 661 N N . ASN A 1 86 ? 0.970 -9.841 -14.718 1.00 97.69 86 ASN A N 1
ATOM 662 C CA . ASN A 1 86 ? -0.400 -10.237 -15.064 1.00 97.69 86 ASN A CA 1
ATOM 663 C C . ASN A 1 86 ? -0.503 -11.705 -15.509 1.00 97.69 86 ASN A C 1
ATOM 665 O O . ASN A 1 86 ? -1.521 -12.340 -15.249 1.00 97.69 86 ASN A O 1
ATOM 669 N N . ALA A 1 87 ? 0.541 -12.267 -16.128 1.00 98.06 87 ALA A N 1
ATOM 670 C CA . ALA A 1 87 ? 0.575 -13.678 -16.530 1.00 98.06 87 ALA A CA 1
ATOM 671 C C . ALA A 1 87 ? 0.587 -14.663 -15.343 1.00 98.06 87 ALA A C 1
ATOM 673 O O . ALA A 1 87 ? 0.414 -15.861 -15.547 1.00 98.06 87 ALA A O 1
ATOM 674 N N . LEU A 1 88 ? 0.780 -14.175 -14.110 1.00 97.81 88 LEU A N 1
ATOM 675 C CA . LEU A 1 88 ? 0.629 -14.975 -12.892 1.00 97.81 88 LEU A CA 1
ATOM 676 C C . LEU A 1 88 ? -0.840 -15.227 -12.516 1.00 97.81 88 LEU A C 1
ATOM 678 O O . LEU A 1 88 ? -1.089 -16.023 -11.615 1.00 97.81 88 LEU A O 1
ATOM 682 N N . GLU A 1 89 ? -1.792 -14.536 -13.161 1.00 97.25 89 GLU A N 1
ATOM 683 C CA . GLU A 1 89 ? -3.241 -14.704 -12.960 1.00 97.25 89 GLU A CA 1
ATOM 684 C C . GLU A 1 89 ? -3.663 -14.633 -11.480 1.00 97.25 89 GLU A C 1
ATOM 686 O O . GLU A 1 89 ? -4.521 -15.378 -11.004 1.00 97.25 89 GLU A O 1
ATOM 691 N N . LEU A 1 90 ? -3.036 -13.720 -10.730 1.00 96.38 90 LEU A N 1
ATOM 692 C CA . LEU A 1 90 ? -3.291 -13.553 -9.302 1.00 96.38 90 LEU A CA 1
ATOM 693 C C . LEU A 1 90 ? -4.739 -13.076 -9.067 1.00 96.38 90 LEU A C 1
ATOM 695 O O . LEU A 1 90 ? -5.119 -12.012 -9.566 1.00 96.38 90 LEU A O 1
ATOM 699 N N . PRO A 1 91 ? -5.558 -13.810 -8.288 1.00 97.00 91 PRO A N 1
ATOM 700 C CA . PRO A 1 91 ? -6.945 -13.430 -8.048 1.00 97.00 91 PRO A CA 1
ATOM 701 C C . PRO A 1 91 ? -7.065 -12.044 -7.406 1.00 97.00 91 PRO A C 1
ATOM 703 O O . PRO A 1 91 ? -6.443 -11.770 -6.382 1.00 97.00 91 PRO A O 1
ATOM 706 N N . GLY A 1 92 ? -7.897 -11.179 -7.992 1.00 93.69 92 GLY A N 1
ATOM 707 C CA . GLY A 1 92 ? -8.176 -9.841 -7.459 1.00 93.69 92 GLY A CA 1
ATOM 708 C C . GLY A 1 92 ? -7.061 -8.810 -7.669 1.00 93.69 92 GLY A C 1
ATOM 709 O O . GLY A 1 92 ? -7.161 -7.710 -7.133 1.00 93.69 92 GLY A O 1
ATOM 710 N N . VAL A 1 93 ? -6.023 -9.133 -8.447 1.00 95.12 93 VAL A N 1
ATOM 711 C CA . VAL A 1 93 ? -4.897 -8.235 -8.728 1.00 95.12 93 VAL A CA 1
ATOM 712 C C . VAL A 1 93 ? -4.789 -7.988 -10.229 1.00 95.12 93 VAL A C 1
ATOM 714 O O . VAL A 1 93 ? -4.903 -8.907 -11.035 1.00 95.12 93 VAL A O 1
ATOM 717 N N . ALA A 1 94 ? -4.535 -6.738 -10.606 1.00 95.38 94 ALA A N 1
ATOM 718 C CA . ALA A 1 94 ? -4.187 -6.364 -11.968 1.00 95.38 94 ALA A CA 1
ATOM 719 C C . ALA A 1 94 ? -3.024 -5.372 -11.944 1.00 95.38 94 ALA A C 1
ATOM 721 O O . ALA A 1 94 ? -3.032 -4.403 -11.183 1.00 95.38 94 ALA A O 1
ATOM 722 N N . PHE A 1 95 ? -2.039 -5.595 -12.806 1.00 96.00 95 PHE A N 1
ATOM 723 C CA . PHE A 1 95 ? -0.896 -4.710 -12.974 1.00 96.00 95 PHE A CA 1
ATOM 724 C C . PHE A 1 95 ? -1.121 -3.838 -14.204 1.00 96.00 95 PHE A C 1
ATOM 726 O O . PHE A 1 95 ? -1.309 -4.334 -15.315 1.00 96.00 95 PHE A O 1
ATOM 733 N N . ARG A 1 96 ? -1.097 -2.520 -14.017 1.00 95.44 96 ARG A N 1
ATOM 734 C CA . ARG A 1 96 ? -1.177 -1.552 -15.111 1.00 95.44 96 ARG A CA 1
ATOM 735 C C . ARG A 1 96 ? 0.187 -0.918 -15.308 1.00 95.44 96 ARG A C 1
ATOM 737 O O . ARG A 1 96 ? 0.801 -0.477 -14.342 1.00 95.44 96 ARG A O 1
ATOM 744 N N . GLU A 1 97 ? 0.628 -0.851 -16.558 1.00 95.44 97 GLU A N 1
ATOM 745 C CA . GLU A 1 97 ? 1.823 -0.099 -16.919 1.00 95.44 97 GLU A CA 1
ATOM 746 C C . GLU A 1 97 ? 1.720 1.356 -16.439 1.00 95.44 97 GLU A C 1
ATOM 748 O O . GLU A 1 97 ? 0.677 2.009 -16.572 1.00 95.44 97 GLU A O 1
ATOM 753 N N . ALA A 1 98 ? 2.816 1.858 -15.875 1.00 94.38 98 ALA A N 1
ATOM 754 C CA . ALA A 1 98 ? 2.938 3.228 -15.420 1.00 94.38 98 ALA A CA 1
ATOM 755 C C . ALA A 1 98 ? 4.364 3.734 -15.646 1.00 94.38 98 ALA A C 1
ATOM 757 O O . ALA A 1 98 ? 5.331 2.988 -15.519 1.00 94.38 98 ALA A O 1
ATOM 758 N N . TYR A 1 99 ? 4.467 5.030 -15.920 1.00 93.94 99 TYR A N 1
ATOM 759 C CA . TYR A 1 99 ? 5.723 5.761 -16.004 1.00 93.94 99 TYR A CA 1
ATOM 760 C C . TYR A 1 99 ? 5.662 6.916 -15.017 1.00 93.94 99 TYR A C 1
ATOM 762 O O . TYR A 1 99 ? 4.674 7.652 -14.982 1.00 93.94 99 TYR A O 1
ATOM 770 N N . PHE A 1 100 ? 6.696 7.063 -14.200 1.00 94.56 100 PHE A N 1
ATOM 771 C CA . PHE A 1 100 ? 6.733 8.076 -13.157 1.00 94.56 100 PHE A CA 1
ATOM 772 C C . PHE A 1 100 ? 8.174 8.489 -12.859 1.00 94.56 100 PHE A C 1
ATOM 774 O O . PHE A 1 100 ? 9.109 7.724 -13.077 1.00 94.56 100 PHE A O 1
ATOM 781 N N . ALA A 1 101 ? 8.329 9.716 -12.367 1.00 94.62 101 ALA A N 1
ATOM 782 C CA . ALA A 1 101 ? 9.587 10.254 -11.873 1.00 94.62 101 ALA A CA 1
ATOM 783 C C . ALA A 1 101 ? 9.350 10.739 -10.433 1.00 94.62 101 ALA A C 1
ATOM 785 O O . ALA A 1 1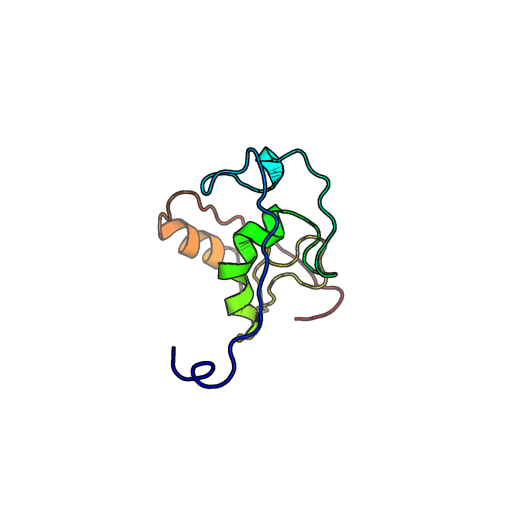01 ? 8.664 11.750 -10.247 1.00 94.62 101 ALA A O 1
ATOM 786 N N . PRO A 1 102 ? 9.836 10.008 -9.416 1.00 93.62 102 PRO A N 1
ATOM 787 C CA . PRO A 1 102 ? 9.751 10.435 -8.025 1.00 93.62 102 PRO A CA 1
ATOM 788 C C . PRO A 1 102 ? 10.422 11.795 -7.807 1.00 93.62 102 PRO A C 1
ATOM 790 O O . PRO A 1 102 ? 11.473 12.089 -8.372 1.00 93.62 102 PRO A O 1
ATOM 793 N N . THR A 1 103 ? 9.825 12.634 -6.962 1.00 95.19 103 THR A N 1
ATOM 794 C CA . THR A 1 103 ? 10.407 13.931 -6.557 1.00 95.19 103 THR A CA 1
ATOM 795 C C . THR A 1 103 ? 11.324 13.823 -5.333 1.00 95.19 103 THR A C 1
ATOM 797 O O . THR A 1 103 ? 12.098 14.735 -5.051 1.00 95.19 103 THR A O 1
ATOM 800 N N . PHE A 1 104 ? 11.241 12.707 -4.608 1.00 91.31 104 PHE A N 1
ATOM 801 C CA . PHE A 1 104 ? 12.100 12.300 -3.497 1.00 91.31 104 PHE A CA 1
ATOM 802 C C . PHE A 1 104 ? 12.032 10.770 -3.357 1.00 91.31 104 PHE A C 1
ATOM 804 O O . PHE A 1 104 ? 11.132 10.155 -3.918 1.00 91.31 104 PHE A O 1
ATOM 811 N N . SER A 1 105 ? 12.907 10.164 -2.548 1.00 89.00 105 SER A N 1
ATOM 812 C CA . SER A 1 105 ? 13.070 8.697 -2.471 1.00 89.00 105 SER A CA 1
ATOM 813 C C . SER A 1 105 ? 13.647 8.077 -3.759 1.00 89.00 105 SER A C 1
ATOM 815 O O . SER A 1 105 ? 14.142 8.802 -4.622 1.00 89.00 105 SER A O 1
ATOM 817 N N . LYS A 1 106 ? 13.669 6.737 -3.808 1.00 84.75 106 LYS A N 1
ATOM 818 C CA . LYS A 1 106 ? 14.008 5.922 -4.985 1.00 84.75 106 LYS A CA 1
ATOM 819 C C . LYS A 1 106 ? 12.956 6.055 -6.077 1.00 84.75 106 LYS A C 1
ATOM 821 O O . LYS A 1 106 ? 11.759 6.147 -5.723 1.00 84.75 106 LYS A O 1
#

Radius of gyration: 18.9 Å; chains: 1; bounding box: 37×30×57 Å

Secondary structure (DSSP, 8-state):
--SSSSS---------SS--TT--GGGGT-----SSTT--SHHHHHHHHHHGGGGGSSSB-STTSSSTTT--B-TT--THHHHHHHTT--TT----------SS--

Foldseek 3Di:
DPPPDPPHDPDDDDDDPPDDPPDQPVNVVDDDDQPDPLRPDSVLVVQCVPLVVCVPDQWQQQAQHPHHNNDTDDPPDFPVVQVVVVVVVDPPDHRDDDDDDRPDDD

Sequence (106 aa):
AEFLQENPVRLEVVTMSGWRRSDFFDDTGLPWVPPSPNMPTPETALVYSGTCLFEGTNLSEGRGTTRPFELLGAEGIDHRWAAAANALELPGVAFREAYFAPTFSK

pLDDT: mean 93.63, std 7.62, range [55.06, 98.06]